Protein AF-A0A1Q6L610-F1 (afdb_monomer_lite)

pLDDT: mean 85.17, std 10.19, range [40.69, 95.81]

Radius of gyration: 13.19 Å; chains: 1; bounding box: 29×26×40 Å

Sequence (84 aa):
MDKVNNVIDIIKDMTFINKLRFVVCVFSSGYLNFKYDKKEYYKQYDKLLREWDEEYSKSFFDARKYPIILFVLAKMMEMNEGDE

Structure (mmCIF, N/CA/C/O backbone):
data_AF-A0A1Q6L610-F1
#
_entry.id   AF-A0A1Q6L610-F1
#
loop_
_atom_site.group_PDB
_atom_site.id
_atom_site.type_symbol
_atom_site.label_atom_id
_atom_site.label_alt_id
_atom_site.label_comp_id
_atom_site.label_asym_id
_atom_site.label_entity_id
_atom_site.label_seq_id
_atom_site.pdbx_PDB_ins_code
_atom_site.Cartn_x
_atom_site.Cartn_y
_atom_site.Cartn_z
_atom_site.occupancy
_atom_site.B_iso_or_equiv
_atom_site.auth_seq_id
_atom_site.auth_comp_id
_atom_site.auth_asym_id
_atom_site.auth_atom_id
_atom_site.pdbx_PDB_model_num
ATOM 1 N N . MET A 1 1 ? 4.399 -4.081 -23.273 1.00 57.62 1 MET A N 1
ATOM 2 C CA . MET A 1 1 ? 3.102 -3.528 -22.821 1.00 57.62 1 MET A CA 1
ATOM 3 C C . MET A 1 1 ? 2.377 -4.472 -21.871 1.00 57.62 1 MET A C 1
ATOM 5 O O . MET A 1 1 ? 1.982 -4.022 -20.806 1.00 57.62 1 MET A O 1
ATOM 9 N N . ASP A 1 2 ? 2.286 -5.768 -22.179 1.00 69.75 2 ASP A N 1
ATOM 10 C CA . ASP A 1 2 ? 1.483 -6.729 -21.396 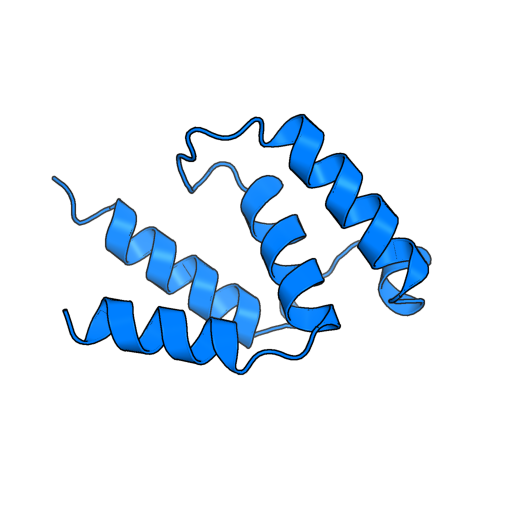1.00 69.75 2 ASP A CA 1
ATOM 11 C C . ASP A 1 2 ? 1.877 -6.846 -19.915 1.00 69.75 2 ASP A C 1
ATOM 13 O O . ASP A 1 2 ? 1.011 -6.878 -19.047 1.00 69.75 2 ASP A O 1
ATOM 17 N N . LYS A 1 3 ? 3.179 -6.814 -19.591 1.00 69.94 3 LYS A N 1
ATOM 18 C CA . LYS A 1 3 ? 3.650 -6.840 -18.192 1.00 69.94 3 LYS A CA 1
ATOM 19 C C . LYS A 1 3 ? 3.151 -5.640 -17.368 1.00 69.94 3 LYS A C 1
ATOM 21 O O . LYS A 1 3 ? 2.764 -5.823 -16.218 1.00 69.94 3 LYS A O 1
ATOM 26 N N . VAL A 1 4 ? 3.152 -4.436 -17.949 1.00 72.56 4 VAL A N 1
ATOM 27 C CA . VAL A 1 4 ? 2.725 -3.195 -17.274 1.00 72.56 4 VAL A CA 1
ATOM 28 C C . VAL A 1 4 ? 1.212 -3.201 -17.061 1.00 72.56 4 VAL A C 1
ATOM 30 O O . VAL A 1 4 ? 0.753 -2.919 -15.956 1.00 72.56 4 VAL A O 1
ATOM 33 N N . ASN A 1 5 ? 0.448 -3.592 -18.087 1.00 79.00 5 ASN A N 1
ATOM 34 C CA . ASN A 1 5 ? -1.011 -3.696 -18.003 1.00 79.00 5 ASN A CA 1
ATOM 35 C C . ASN A 1 5 ? -1.436 -4.684 -16.905 1.00 79.00 5 ASN A C 1
ATOM 37 O O . ASN A 1 5 ? -2.263 -4.338 -16.066 1.00 79.00 5 ASN A O 1
ATOM 41 N N . ASN A 1 6 ? -0.768 -5.840 -16.809 1.00 87.19 6 ASN A N 1
ATOM 42 C CA . ASN A 1 6 ? -1.041 -6.828 -15.762 1.00 87.19 6 ASN A CA 1
ATOM 43 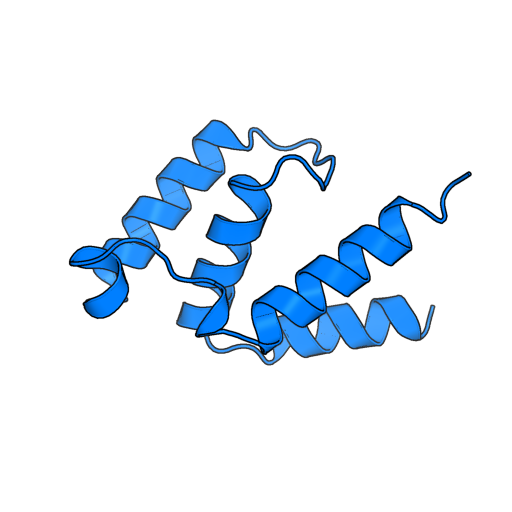C C . ASN A 1 6 ? -0.816 -6.276 -14.342 1.00 87.19 6 ASN A C 1
ATOM 45 O O . ASN A 1 6 ? -1.611 -6.540 -13.445 1.00 87.19 6 ASN A O 1
ATOM 49 N N . VAL A 1 7 ? 0.251 -5.499 -14.113 1.00 91.19 7 VAL A N 1
ATOM 50 C CA . VAL A 1 7 ? 0.520 -4.897 -12.792 1.00 91.19 7 VAL A CA 1
ATOM 51 C C . VAL A 1 7 ? -0.516 -3.824 -12.452 1.00 91.19 7 VAL A C 1
ATOM 53 O O . VAL A 1 7 ? -0.988 -3.764 -11.317 1.00 91.19 7 VAL A O 1
ATOM 56 N N . ILE A 1 8 ? -0.898 -3.001 -13.431 1.00 91.50 8 ILE A N 1
ATOM 57 C CA . ILE A 1 8 ? -1.935 -1.977 -13.259 1.00 91.50 8 ILE A CA 1
ATOM 58 C C . ILE A 1 8 ? -3.268 -2.621 -12.871 1.00 91.50 8 ILE A C 1
ATOM 60 O O . ILE A 1 8 ? -3.924 -2.142 -11.947 1.00 91.50 8 ILE A O 1
ATOM 64 N N . ASP A 1 9 ? -3.659 -3.701 -13.541 1.00 94.00 9 ASP A N 1
ATOM 65 C CA . ASP A 1 9 ? -4.934 -4.362 -13.271 1.00 94.00 9 ASP A CA 1
ATOM 66 C C . ASP A 1 9 ? -4.935 -5.051 -11.899 1.00 94.00 9 ASP A C 1
ATOM 68 O O . ASP A 1 9 ? -5.890 -4.889 -11.142 1.00 94.00 9 ASP A O 1
ATOM 72 N N . ILE A 1 10 ? -3.815 -5.658 -11.485 1.00 93.81 10 ILE A N 1
ATOM 73 C CA . ILE A 1 10 ? -3.650 -6.158 -10.108 1.00 93.81 10 ILE A CA 1
ATOM 74 C C . ILE A 1 10 ? -3.848 -5.034 -9.081 1.00 93.81 10 ILE A C 1
ATOM 76 O O . ILE A 1 10 ? -4.552 -5.225 -8.090 1.00 93.81 10 ILE A O 1
ATOM 80 N N . ILE A 1 11 ? -3.250 -3.855 -9.298 1.00 94.00 11 ILE A N 1
ATOM 81 C CA . ILE A 1 11 ? -3.411 -2.708 -8.389 1.00 94.00 11 ILE A CA 1
ATOM 82 C C . ILE A 1 11 ? -4.869 -2.235 -8.366 1.00 94.00 11 ILE A C 1
ATOM 84 O O . ILE A 1 11 ? -5.383 -1.906 -7.295 1.00 94.00 11 ILE A O 1
ATOM 88 N N . LYS A 1 12 ? -5.556 -2.194 -9.514 1.00 94.38 12 LYS A N 1
ATOM 89 C CA . LYS A 1 12 ? -6.974 -1.803 -9.585 1.00 94.38 12 LYS A CA 1
ATOM 90 C C . LYS A 1 12 ? -7.872 -2.764 -8.813 1.00 94.38 12 LYS A C 1
ATOM 92 O O . LYS A 1 12 ? -8.767 -2.282 -8.117 1.00 94.38 12 LYS A O 1
ATOM 97 N N . ASP A 1 13 ? -7.590 -4.058 -8.870 1.00 95.81 13 ASP A N 1
ATOM 98 C CA . ASP A 1 13 ? -8.388 -5.099 -8.217 1.00 95.81 13 ASP A CA 1
ATOM 99 C C . ASP A 1 13 ? -8.114 -5.226 -6.709 1.00 95.81 13 ASP A C 1
ATOM 101 O O . ASP A 1 13 ? -8.875 -5.867 -5.982 1.00 95.81 13 ASP A O 1
ATOM 105 N N . MET A 1 14 ? -7.067 -4.576 -6.185 1.00 94.88 14 MET A N 1
ATOM 106 C CA . MET A 1 14 ? -6.823 -4.538 -4.742 1.00 94.88 14 MET A CA 1
ATOM 107 C C . MET A 1 14 ? -7.975 -3.872 -3.977 1.00 94.88 14 MET A C 1
ATOM 109 O O . MET A 1 14 ? -8.529 -2.838 -4.378 1.00 94.88 14 MET A O 1
ATOM 113 N N . THR A 1 15 ? -8.251 -4.412 -2.787 1.00 93.81 15 THR A N 1
ATOM 114 C CA . THR A 1 15 ? -9.127 -3.769 -1.802 1.00 93.81 15 THR A CA 1
ATOM 115 C C . THR A 1 15 ? -8.601 -2.381 -1.440 1.00 93.81 15 THR A C 1
ATOM 117 O O . THR A 1 15 ? -7.401 -2.109 -1.523 1.00 93.81 15 THR A O 1
ATOM 120 N N . PHE A 1 16 ? -9.495 -1.498 -0.993 1.00 92.44 16 PHE A N 1
ATOM 121 C CA . PHE A 1 16 ? -9.128 -0.143 -0.573 1.00 92.44 16 PHE A CA 1
ATOM 122 C C . PHE A 1 16 ? -7.980 -0.135 0.451 1.00 92.44 16 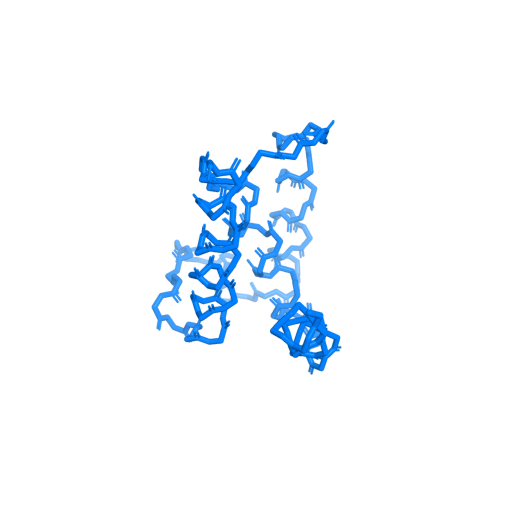PHE A C 1
ATOM 124 O O . PHE A 1 16 ? -6.988 0.566 0.264 1.00 92.44 16 PHE A O 1
ATOM 131 N N . ILE A 1 17 ? -8.065 -0.989 1.476 1.00 91.62 17 ILE A N 1
ATOM 132 C CA . ILE A 1 17 ? -7.024 -1.108 2.506 1.00 91.62 17 ILE A CA 1
ATOM 133 C C . ILE A 1 17 ? -5.698 -1.587 1.900 1.00 91.62 17 ILE A C 1
ATOM 135 O O . ILE A 1 17 ? -4.644 -1.043 2.220 1.00 91.62 17 ILE A O 1
ATOM 139 N N . ASN A 1 18 ? -5.717 -2.560 0.984 1.00 92.06 18 ASN A N 1
ATOM 140 C CA . ASN A 1 18 ? -4.485 -3.029 0.345 1.00 92.06 18 ASN A CA 1
ATOM 141 C C . ASN A 1 18 ? -3.860 -1.973 -0.575 1.00 92.06 18 ASN A C 1
ATOM 143 O O . ASN A 1 18 ? -2.636 -1.894 -0.631 1.00 92.06 18 ASN A O 1
ATOM 147 N N . LYS A 1 19 ? -4.661 -1.113 -1.218 1.00 93.50 19 LYS A N 1
ATOM 148 C CA . LYS A 1 19 ? -4.152 0.059 -1.950 1.00 93.50 19 LYS A CA 1
ATOM 149 C C . LYS A 1 19 ? -3.460 1.046 -1.011 1.00 93.50 19 LYS A C 1
ATOM 151 O O . LYS A 1 19 ? -2.369 1.507 -1.331 1.00 93.50 19 LYS A O 1
ATOM 156 N N .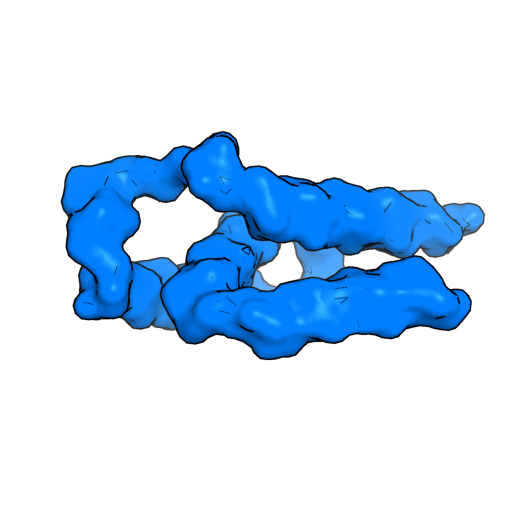 LEU A 1 20 ? -4.038 1.326 0.161 1.00 93.06 20 LEU A N 1
ATOM 157 C CA . LEU A 1 20 ? -3.401 2.182 1.170 1.00 93.06 20 LEU A CA 1
ATOM 158 C C . LEU A 1 20 ? -2.080 1.588 1.668 1.00 93.06 20 LEU A C 1
ATOM 160 O O . LEU A 1 20 ? -1.054 2.265 1.640 1.00 93.06 20 LEU A O 1
ATOM 164 N N . ARG A 1 21 ? -2.083 0.305 2.050 1.00 91.94 21 ARG A N 1
ATOM 165 C CA . ARG A 1 21 ? -0.872 -0.425 2.457 1.00 91.94 21 ARG A CA 1
ATOM 166 C C . ARG A 1 21 ? 0.194 -0.383 1.365 1.00 91.94 21 ARG A C 1
ATOM 168 O O . ARG A 1 21 ? 1.352 -0.108 1.658 1.00 91.94 21 ARG A O 1
ATOM 175 N N . PHE A 1 22 ? -0.196 -0.611 0.111 1.00 92.06 22 PHE A N 1
ATOM 176 C CA . PHE A 1 22 ? 0.710 -0.558 -1.031 1.00 92.06 22 PHE A CA 1
ATOM 177 C C . PHE A 1 22 ? 1.353 0.822 -1.166 1.00 92.06 22 PHE A C 1
ATOM 179 O O . PHE A 1 22 ? 2.574 0.917 -1.222 1.00 92.06 22 PHE A O 1
ATOM 186 N N . VAL A 1 23 ? 0.558 1.891 -1.140 1.00 90.56 23 VAL A N 1
ATOM 187 C CA . VAL A 1 23 ? 1.049 3.267 -1.275 1.00 90.56 23 VAL A CA 1
ATOM 188 C C . VAL A 1 23 ? 2.009 3.652 -0.143 1.00 90.56 23 VAL A C 1
ATOM 190 O O . VAL A 1 23 ? 3.073 4.215 -0.402 1.00 90.56 23 VAL A O 1
ATOM 193 N N . VAL A 1 24 ? 1.687 3.297 1.103 1.00 91.12 24 VAL A N 1
ATOM 194 C CA . VAL A 1 24 ? 2.581 3.492 2.258 1.00 91.12 24 VAL A CA 1
ATOM 195 C C . VAL A 1 24 ? 3.904 2.744 2.060 1.00 91.12 24 VAL A C 1
ATOM 197 O O . VAL A 1 24 ? 4.981 3.299 2.289 1.00 91.12 24 VAL A O 1
ATOM 200 N N . CYS A 1 25 ? 3.841 1.503 1.577 1.00 89.31 25 CYS A N 1
ATOM 201 C CA . CYS A 1 25 ? 5.009 0.673 1.288 1.00 89.31 25 CYS A CA 1
ATOM 202 C C . CYS A 1 25 ? 5.872 1.248 0.147 1.00 89.31 25 CYS A C 1
ATOM 204 O O . CYS A 1 25 ? 7.095 1.266 0.229 1.00 89.31 25 CYS A O 1
ATOM 206 N N . VAL A 1 26 ? 5.239 1.773 -0.902 1.00 88.75 26 VAL A N 1
ATOM 207 C CA . VAL A 1 26 ? 5.898 2.426 -2.039 1.00 88.75 26 VAL A CA 1
ATOM 208 C C . VAL A 1 26 ? 6.631 3.692 -1.596 1.00 88.75 26 VAL A C 1
ATOM 210 O O . VAL A 1 26 ? 7.818 3.840 -1.890 1.00 88.75 26 VAL A O 1
ATOM 213 N N . PHE A 1 27 ? 5.963 4.590 -0.867 1.00 88.38 27 PHE A N 1
ATOM 214 C CA . PHE A 1 27 ? 6.547 5.875 -0.467 1.00 88.38 27 PHE A CA 1
ATOM 215 C C . PHE A 1 27 ? 7.559 5.771 0.680 1.00 88.38 27 PHE A C 1
ATOM 217 O O . PHE A 1 27 ? 8.433 6.630 0.784 1.00 88.38 27 PHE A O 1
ATOM 224 N N . SER A 1 28 ? 7.486 4.719 1.502 1.00 84.69 28 SER A N 1
ATOM 22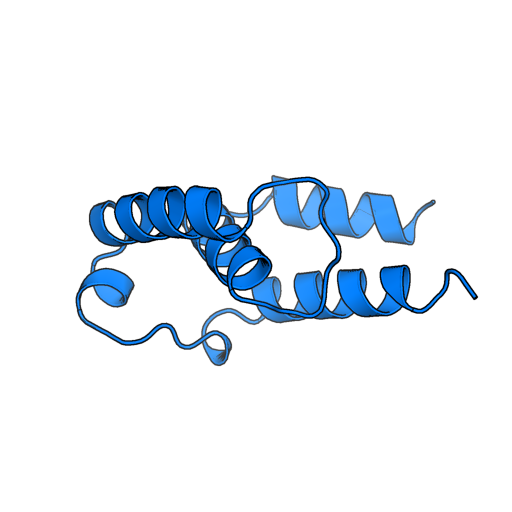5 C CA . SER A 1 28 ? 8.553 4.386 2.460 1.00 84.69 28 SER A CA 1
ATOM 226 C C . SER A 1 28 ? 9.784 3.778 1.788 1.00 84.69 28 SER A C 1
ATOM 228 O O . SER A 1 28 ? 10.875 3.829 2.353 1.00 84.69 28 SER A O 1
ATOM 230 N N . SER A 1 29 ? 9.636 3.223 0.583 1.00 77.06 29 SER A N 1
ATOM 231 C CA . SER A 1 29 ? 10.732 2.584 -0.131 1.00 77.06 29 SER A CA 1
ATOM 232 C C . SER A 1 29 ? 11.608 3.584 -0.900 1.00 77.06 29 SER A C 1
ATOM 234 O O . SER A 1 29 ? 11.137 4.523 -1.555 1.00 77.06 29 SER A O 1
ATOM 236 N N . GLY A 1 30 ? 12.923 3.362 -0.857 1.00 74.50 30 GLY A N 1
ATOM 237 C CA . GLY A 1 30 ? 13.897 4.134 -1.636 1.00 74.50 30 GLY A CA 1
ATOM 238 C C . GLY A 1 30 ? 13.982 3.719 -3.109 1.00 74.50 30 GLY A C 1
ATOM 239 O O . GLY A 1 30 ? 14.568 4.447 -3.901 1.00 74.50 30 GLY A O 1
ATOM 240 N N . TYR A 1 31 ? 13.383 2.583 -3.477 1.00 72.31 31 TYR A N 1
ATOM 241 C CA . TYR A 1 31 ? 13.665 1.864 -4.726 1.00 72.31 31 TYR A CA 1
ATOM 242 C C . TYR A 1 31 ? 12.972 2.420 -5.973 1.00 72.31 31 TYR A C 1
ATOM 244 O O . TYR A 1 31 ? 13.375 2.109 -7.086 1.00 72.31 31 TYR A O 1
ATOM 252 N N . LEU A 1 32 ? 11.922 3.224 -5.806 1.00 76.50 32 LEU A N 1
ATOM 253 C CA . LEU A 1 32 ? 11.122 3.736 -6.920 1.00 76.50 32 LEU A CA 1
ATOM 254 C C . LEU A 1 32 ? 11.257 5.253 -7.003 1.00 76.50 32 LEU A C 1
ATOM 256 O O . LEU A 1 32 ? 10.983 5.953 -6.026 1.00 76.50 32 LEU A O 1
ATOM 260 N N . ASN A 1 33 ? 11.688 5.782 -8.146 1.00 77.00 33 ASN A N 1
ATOM 261 C CA . ASN A 1 33 ? 11.918 7.214 -8.300 1.00 77.00 33 ASN A CA 1
ATOM 262 C C . ASN A 1 33 ? 10.647 7.930 -8.782 1.00 77.00 33 ASN A C 1
ATOM 264 O O . ASN A 1 33 ? 10.331 7.949 -9.969 1.00 77.00 33 ASN A O 1
ATOM 268 N N . PHE A 1 34 ? 9.899 8.524 -7.852 1.00 78.81 34 PHE A N 1
ATOM 269 C CA . PHE A 1 34 ? 8.701 9.302 -8.170 1.00 78.81 34 PHE A CA 1
ATOM 270 C C . PHE A 1 34 ? 8.994 10.800 -8.156 1.00 78.81 34 PHE A C 1
ATOM 272 O O . PHE A 1 34 ? 9.713 11.285 -7.289 1.00 78.81 34 PHE A O 1
ATOM 279 N N . LYS A 1 35 ? 8.331 11.551 -9.044 1.00 83.88 35 LYS A N 1
ATOM 280 C CA . LYS A 1 35 ? 8.354 13.029 -9.057 1.00 83.88 35 LYS A CA 1
ATOM 281 C C . LYS A 1 35 ? 7.578 13.671 -7.892 1.00 83.88 35 LYS A C 1
ATOM 283 O O . LYS A 1 35 ? 7.530 14.892 -7.792 1.00 83.88 35 LYS A O 1
ATOM 288 N N . TYR A 1 36 ? 6.931 12.864 -7.054 1.00 81.31 36 TYR A N 1
ATOM 289 C CA . TYR A 1 36 ? 6.108 13.312 -5.932 1.00 81.31 36 TYR A CA 1
ATOM 290 C C . TYR A 1 36 ? 6.936 13.497 -4.656 1.00 81.31 36 TYR A C 1
ATOM 292 O O . TYR A 1 36 ? 7.925 12.793 -4.446 1.00 81.31 36 TYR A O 1
ATOM 300 N N . ASP A 1 37 ? 6.478 14.378 -3.760 1.00 86.94 37 ASP A N 1
ATOM 301 C CA . ASP A 1 37 ? 7.027 14.481 -2.405 1.00 86.94 37 ASP A CA 1
ATOM 302 C C . ASP A 1 37 ? 6.661 13.230 -1.596 1.00 86.94 37 ASP A C 1
ATOM 304 O O . ASP A 1 37 ? 5.616 13.148 -0.944 1.00 86.94 37 ASP A O 1
ATOM 308 N N . LYS A 1 38 ? 7.546 12.232 -1.647 1.00 87.94 38 LYS A N 1
ATOM 309 C CA . LYS A 1 38 ? 7.348 10.952 -0.964 1.00 87.94 38 LYS A CA 1
ATOM 310 C C . LYS A 1 38 ? 7.073 11.126 0.527 1.00 87.94 38 LYS A C 1
ATOM 312 O O . LYS A 1 38 ? 6.305 10.352 1.085 1.00 87.94 38 LYS A O 1
ATOM 317 N N . LYS A 1 39 ? 7.685 12.122 1.178 1.00 88.94 39 LYS A N 1
ATOM 318 C CA . LYS A 1 39 ? 7.572 12.321 2.626 1.00 88.94 39 LYS A CA 1
ATOM 319 C C . LYS A 1 39 ? 6.185 12.826 2.997 1.00 88.94 39 LYS A C 1
ATOM 321 O O . LYS A 1 39 ? 5.612 12.353 3.977 1.00 88.94 39 LYS A O 1
ATOM 326 N N . GLU A 1 40 ? 5.664 13.776 2.231 1.00 91.50 40 GLU A N 1
ATOM 327 C CA . GLU A 1 40 ? 4.334 14.328 2.471 1.00 91.50 40 GLU A CA 1
ATOM 328 C C . GLU A 1 40 ? 3.243 13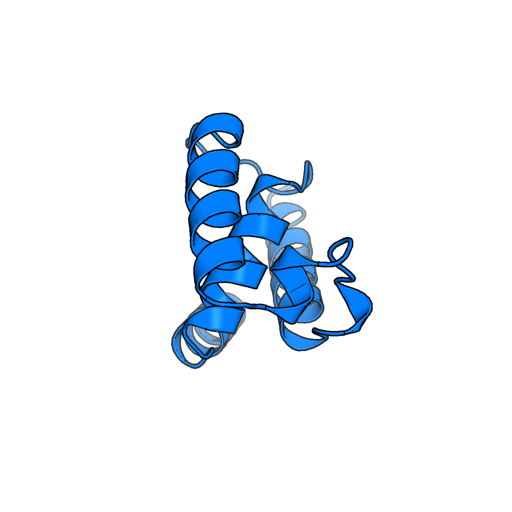.295 2.176 1.00 91.50 40 GLU A C 1
ATOM 330 O O . GLU A 1 40 ? 2.406 13.016 3.036 1.00 91.50 40 GLU A O 1
ATOM 335 N N . TYR A 1 41 ? 3.310 12.629 1.020 1.00 90.62 41 TYR A N 1
ATOM 336 C CA . TYR A 1 41 ? 2.343 11.584 0.682 1.00 90.62 41 TYR A CA 1
ATOM 337 C C . TYR A 1 41 ? 2.410 10.398 1.650 1.00 90.62 41 TYR A C 1
ATOM 339 O O . TYR A 1 41 ? 1.367 9.923 2.095 1.00 90.62 41 TYR A O 1
ATOM 347 N N . TYR A 1 42 ? 3.608 9.959 2.055 1.00 91.25 42 TYR A N 1
ATOM 348 C CA . TYR A 1 42 ? 3.749 8.919 3.075 1.00 91.25 42 TYR A CA 1
ATOM 349 C C . TYR A 1 42 ? 2.998 9.280 4.360 1.00 91.25 42 TYR A C 1
ATOM 351 O O . TYR A 1 42 ? 2.229 8.466 4.857 1.00 91.25 42 TYR A O 1
ATOM 359 N N . LYS A 1 43 ? 3.167 10.504 4.883 1.00 92.69 43 LYS A N 1
ATOM 360 C CA . LYS A 1 43 ? 2.476 10.941 6.108 1.00 92.69 43 LYS A CA 1
ATOM 361 C C . LYS A 1 43 ? 0.958 10.927 5.958 1.00 92.69 43 LYS A C 1
ATOM 363 O O . LYS A 1 43 ? 0.264 10.489 6.873 1.00 92.69 43 LYS A O 1
ATOM 368 N N . GLN A 1 44 ? 0.447 11.411 4.827 1.00 93.88 44 GLN A N 1
ATOM 369 C CA . GLN A 1 44 ? -0.993 11.452 4.570 1.00 93.88 44 GLN A CA 1
ATOM 370 C C . GLN A 1 44 ? -1.587 10.040 4.522 1.00 93.88 44 GLN A C 1
ATOM 372 O O . GLN A 1 44 ? -2.580 9.765 5.197 1.00 93.88 44 GLN A O 1
ATOM 377 N N . TYR A 1 45 ? -0.954 9.130 3.779 1.00 92.06 45 TYR A N 1
ATOM 378 C CA . TYR A 1 45 ? -1.445 7.762 3.638 1.00 92.06 45 TYR A CA 1
ATOM 379 C C . TYR A 1 45 ? -1.189 6.891 4.871 1.00 92.06 45 TYR A C 1
ATOM 381 O O . TYR A 1 45 ? -2.023 6.040 5.162 1.00 92.06 45 TYR A O 1
ATOM 389 N N . ASP A 1 46 ? -0.110 7.113 5.629 1.00 91.69 46 ASP A N 1
ATOM 390 C CA . ASP A 1 46 ? 0.116 6.443 6.920 1.00 91.69 46 ASP A CA 1
ATOM 391 C C . ASP A 1 46 ? -0.979 6.824 7.918 1.00 91.69 46 ASP A C 1
ATOM 393 O O . ASP A 1 46 ? -1.582 5.942 8.528 1.00 91.69 46 ASP A O 1
ATOM 397 N N . LYS A 1 47 ? -1.305 8.121 8.029 1.00 93.00 47 LYS A N 1
ATOM 398 C CA . LYS A 1 47 ? -2.402 8.583 8.887 1.00 93.00 47 LYS A CA 1
ATOM 399 C C . LYS A 1 47 ? -3.726 7.944 8.477 1.00 93.00 47 LYS A C 1
ATOM 401 O O . LYS A 1 47 ? -4.416 7.395 9.329 1.00 93.00 47 LYS A O 1
ATOM 406 N N . LEU A 1 48 ? -4.050 7.980 7.184 1.00 93.81 48 LEU A N 1
ATOM 407 C CA . LEU A 1 48 ? -5.284 7.392 6.676 1.00 93.81 48 LEU A CA 1
ATOM 408 C C . LEU A 1 48 ? -5.318 5.882 6.954 1.00 93.81 48 LEU A C 1
ATOM 410 O O . LEU A 1 48 ? -6.288 5.379 7.499 1.00 93.81 48 LEU A O 1
ATOM 414 N N . LEU A 1 49 ? -4.244 5.144 6.675 1.00 92.25 49 LEU A N 1
ATOM 415 C CA . LEU A 1 49 ? -4.202 3.705 6.930 1.00 92.25 49 LEU A CA 1
ATOM 416 C C . LEU A 1 49 ? -4.419 3.365 8.414 1.00 92.25 49 LEU A C 1
ATOM 418 O O . LEU A 1 49 ? -5.156 2.431 8.706 1.00 92.25 49 LEU A O 1
ATOM 422 N N . ARG A 1 50 ? -3.873 4.150 9.354 1.00 91.25 50 ARG A N 1
ATOM 423 C CA . ARG A 1 50 ? -4.112 3.963 10.801 1.00 91.25 50 ARG A CA 1
ATOM 424 C C . ARG A 1 50 ? -5.569 4.152 11.221 1.00 91.25 50 ARG A C 1
ATOM 426 O O . ARG A 1 50 ? -5.966 3.590 12.239 1.00 91.25 50 ARG A O 1
ATOM 433 N N . GLU A 1 51 ? -6.338 4.948 10.484 1.00 92.31 51 GLU A N 1
ATOM 434 C CA . GLU A 1 51 ? -7.767 5.159 10.744 1.00 92.31 51 GLU A CA 1
ATOM 435 C C . GLU A 1 51 ? -8.613 3.970 10.262 1.00 92.31 51 GLU A C 1
ATOM 437 O O . GLU A 1 51 ? -9.618 3.642 10.887 1.00 92.31 51 GLU A O 1
ATOM 442 N N . TRP A 1 52 ? -8.201 3.307 9.176 1.00 89.62 52 TRP A N 1
ATOM 443 C CA . TRP A 1 52 ? -8.977 2.243 8.523 1.00 89.62 52 TRP A CA 1
ATOM 444 C C . TRP A 1 52 ? -8.511 0.818 8.852 1.00 89.62 52 TRP A C 1
ATOM 446 O O . TRP A 1 52 ? -9.249 -0.136 8.613 1.00 89.62 52 TRP A O 1
ATOM 456 N N . ASP A 1 53 ? -7.297 0.656 9.373 1.00 87.00 53 ASP A N 1
ATOM 457 C CA . ASP A 1 53 ? -6.674 -0.636 9.649 1.00 87.00 53 ASP A CA 1
ATOM 458 C C . ASP A 1 53 ? -6.202 -0.697 11.108 1.00 87.00 53 ASP A C 1
ATOM 460 O O . ASP A 1 53 ? -5.123 -0.220 11.469 1.00 87.00 53 ASP A O 1
ATOM 464 N N . GLU A 1 54 ? -7.034 -1.291 11.968 1.00 85.75 54 GLU A N 1
ATOM 465 C CA . GLU A 1 54 ? -6.742 -1.422 13.398 1.00 85.75 54 GLU A CA 1
ATOM 466 C C . GLU A 1 54 ? -5.458 -2.207 13.684 1.00 85.75 54 GLU A C 1
ATOM 468 O O . GLU A 1 54 ? -4.760 -1.910 14.658 1.00 85.75 54 GLU A O 1
ATOM 473 N N . GLU A 1 55 ? -5.145 -3.209 12.858 1.00 84.50 55 GLU A N 1
ATOM 474 C CA . GLU A 1 55 ? -3.941 -4.023 13.016 1.00 84.50 55 GLU A CA 1
ATOM 475 C C . GLU A 1 55 ? -2.697 -3.179 12.731 1.00 84.50 55 GLU A C 1
ATOM 477 O O . GLU A 1 55 ? -1.745 -3.179 13.514 1.00 84.50 55 GLU A O 1
ATOM 482 N N . TYR A 1 56 ? -2.738 -2.397 11.651 1.00 85.56 56 TYR A N 1
ATOM 483 C CA . TYR A 1 56 ? -1.688 -1.440 11.311 1.00 85.56 56 TYR A CA 1
ATOM 484 C C . TYR A 1 56 ? -1.546 -0.331 12.361 1.00 85.56 56 TYR A C 1
ATOM 486 O O . TYR A 1 56 ? -0.440 0.090 12.690 1.00 85.56 56 TYR A O 1
ATOM 494 N N . SER A 1 57 ? -2.659 0.149 12.915 1.00 84.00 57 SER A N 1
ATOM 495 C CA . SER A 1 57 ? -2.658 1.224 13.911 1.00 84.00 57 SER A CA 1
ATOM 496 C C . SER A 1 57 ? -1.902 0.841 15.189 1.00 84.00 57 SER A C 1
ATOM 498 O O . SER A 1 57 ? -1.202 1.669 15.777 1.00 84.00 57 SER A O 1
ATOM 500 N N . LYS A 1 58 ? -1.998 -0.434 15.586 1.00 85.44 58 LYS A N 1
ATOM 501 C CA . LYS A 1 58 ? -1.455 -0.976 16.841 1.00 85.44 58 LYS A CA 1
ATOM 502 C C . LYS A 1 58 ? -0.061 -1.603 16.704 1.00 85.44 58 LYS A C 1
ATOM 504 O O . LYS A 1 58 ? 0.548 -1.921 17.723 1.00 85.44 58 LYS A O 1
ATOM 509 N N . SER A 1 59 ? 0.445 -1.807 15.486 1.00 78.94 59 SER A N 1
ATOM 510 C CA . SER A 1 59 ? 1.662 -2.589 15.230 1.00 78.94 59 SER A CA 1
ATOM 511 C C . SER A 1 59 ? 2.566 -1.952 14.173 1.00 78.94 59 SER A C 1
ATOM 513 O O . SER A 1 59 ? 2.152 -1.108 13.385 1.00 78.94 59 SER A O 1
ATOM 515 N N . PHE A 1 60 ? 3.823 -2.394 14.118 1.00 71.25 60 PHE A N 1
ATOM 516 C CA . PHE A 1 60 ? 4.683 -2.122 12.969 1.00 71.25 60 PHE A CA 1
ATOM 517 C C . PHE A 1 60 ? 4.139 -2.830 11.722 1.00 71.25 60 PHE A C 1
ATOM 519 O O . PHE A 1 60 ? 3.644 -3.959 11.804 1.00 71.25 60 PHE A O 1
ATOM 526 N N . PHE A 1 61 ? 4.251 -2.165 10.571 1.00 75.88 61 PHE A N 1
ATOM 527 C CA . PHE A 1 61 ? 3.863 -2.729 9.284 1.00 75.88 61 PHE A CA 1
ATOM 528 C C . PHE A 1 61 ? 4.763 -3.908 8.913 1.00 75.88 61 PHE A C 1
ATOM 530 O O . PHE A 1 61 ? 5.960 -3.736 8.688 1.00 75.88 61 PHE A O 1
ATOM 537 N N . ASP A 1 62 ? 4.179 -5.101 8.806 1.00 82.12 62 ASP A N 1
ATOM 538 C CA . ASP A 1 62 ? 4.869 -6.280 8.290 1.00 82.12 62 ASP A CA 1
ATOM 539 C C . ASP A 1 62 ? 4.424 -6.568 6.853 1.00 82.12 62 ASP A C 1
ATOM 541 O O . ASP A 1 62 ? 3.392 -7.200 6.614 1.00 82.12 62 ASP A O 1
ATOM 545 N N . ALA A 1 63 ? 5.228 -6.125 5.885 1.00 76.12 63 ALA A N 1
ATOM 546 C CA . ALA A 1 63 ? 4.963 -6.329 4.463 1.00 76.12 63 ALA A CA 1
ATOM 547 C C . ALA A 1 63 ? 4.847 -7.817 4.074 1.00 76.12 63 ALA A C 1
ATOM 549 O O . ALA A 1 63 ? 4.175 -8.140 3.094 1.00 76.12 63 ALA A O 1
ATOM 550 N N . ARG A 1 64 ? 5.437 -8.744 4.851 1.00 81.69 64 ARG A N 1
ATOM 551 C CA . ARG A 1 64 ? 5.374 -10.198 4.592 1.00 81.69 64 ARG A CA 1
ATOM 552 C C . ARG A 1 64 ? 3.960 -10.754 4.724 1.00 81.69 64 ARG A C 1
ATOM 554 O O . ARG A 1 64 ? 3.649 -11.764 4.100 1.00 81.69 64 ARG A O 1
ATOM 561 N N . LYS A 1 65 ? 3.088 -10.078 5.480 1.00 86.69 65 LYS A N 1
ATOM 562 C CA . LYS A 1 65 ? 1.663 -10.426 5.578 1.00 86.69 65 LYS A CA 1
ATOM 563 C C . LYS A 1 65 ? 0.887 -10.128 4.295 1.00 86.69 65 LYS A C 1
ATOM 565 O O . LYS A 1 65 ? -0.234 -10.605 4.139 1.00 86.69 65 LYS A O 1
ATOM 570 N N . TYR A 1 66 ? 1.476 -9.376 3.363 1.00 88.06 66 TYR A N 1
ATOM 571 C CA . TYR A 1 66 ? 0.810 -8.911 2.152 1.00 88.06 66 TYR A CA 1
ATOM 572 C C . TYR A 1 66 ? 1.595 -9.305 0.889 1.00 88.06 66 TYR A C 1
ATOM 574 O O . TYR A 1 66 ? 2.168 -8.441 0.220 1.00 88.06 66 TYR A O 1
ATOM 582 N N . PRO A 1 67 ? 1.596 -10.598 0.502 1.00 90.25 67 PRO A N 1
ATOM 583 C CA . PRO A 1 67 ? 2.359 -11.085 -0.650 1.00 90.25 67 PRO A CA 1
ATOM 584 C C . PRO A 1 67 ? 2.060 -10.342 -1.955 1.00 90.25 67 PRO A C 1
ATOM 586 O O . PRO A 1 67 ? 2.964 -10.110 -2.750 1.00 90.25 67 PRO A O 1
ATOM 589 N N . ILE A 1 68 ? 0.809 -9.914 -2.162 1.00 91.38 68 ILE A N 1
ATOM 590 C CA . ILE A 1 68 ? 0.414 -9.176 -3.368 1.00 91.38 68 ILE A CA 1
ATOM 591 C C . ILE A 1 68 ? 1.096 -7.802 -3.467 1.00 91.38 68 ILE A C 1
ATOM 593 O O . ILE A 1 68 ? 1.455 -7.369 -4.558 1.00 91.38 68 ILE A O 1
ATOM 597 N N . ILE A 1 69 ? 1.334 -7.140 -2.330 1.00 91.50 69 ILE A N 1
ATOM 598 C CA . ILE A 1 69 ? 2.032 -5.849 -2.262 1.00 91.50 69 ILE A CA 1
ATOM 599 C C . ILE A 1 69 ? 3.508 -6.048 -2.606 1.00 91.50 69 ILE A C 1
ATOM 601 O O . ILE A 1 69 ? 4.049 -5.316 -3.433 1.00 91.50 69 ILE A O 1
ATOM 605 N N . LEU A 1 70 ? 4.137 -7.071 -2.018 1.00 90.94 70 LEU A N 1
ATOM 606 C CA . LEU A 1 70 ? 5.524 -7.432 -2.313 1.00 90.94 70 LEU A CA 1
ATOM 607 C C . LEU A 1 70 ? 5.713 -7.811 -3.784 1.00 90.94 70 LEU A C 1
ATOM 609 O O . LEU A 1 70 ? 6.673 -7.369 -4.409 1.00 90.94 70 LEU A O 1
ATOM 613 N N . PHE A 1 71 ? 4.781 -8.580 -4.349 1.00 91.62 71 PHE A N 1
ATOM 614 C CA . PHE A 1 71 ? 4.804 -8.961 -5.757 1.00 91.62 71 PHE A CA 1
ATOM 615 C C . PHE A 1 71 ? 4.762 -7.735 -6.675 1.00 91.62 71 PHE A C 1
ATOM 617 O O . PHE A 1 71 ? 5.615 -7.595 -7.548 1.00 91.62 71 PHE A O 1
ATOM 624 N N . VAL A 1 72 ? 3.811 -6.819 -6.457 1.00 91.62 72 VAL A N 1
ATOM 625 C CA . VAL A 1 72 ? 3.698 -5.593 -7.261 1.00 91.62 72 VAL A CA 1
ATOM 626 C C . VAL A 1 72 ? 4.958 -4.735 -7.137 1.00 91.62 72 VAL A C 1
ATOM 628 O O . VAL A 1 72 ? 5.483 -4.294 -8.156 1.00 91.62 72 VAL A O 1
ATOM 631 N N . LEU A 1 73 ? 5.484 -4.543 -5.922 1.00 89.75 73 LEU A N 1
ATOM 632 C CA . LEU A 1 73 ? 6.732 -3.808 -5.697 1.00 89.75 73 LEU A CA 1
ATOM 633 C C . LEU A 1 73 ? 7.912 -4.430 -6.451 1.00 89.75 73 LEU A C 1
ATOM 635 O O . LEU A 1 73 ? 8.626 -3.713 -7.145 1.00 89.75 73 LEU A O 1
ATOM 639 N N . ALA A 1 74 ? 8.086 -5.752 -6.374 1.00 89.88 74 ALA A N 1
ATOM 640 C CA . ALA A 1 74 ? 9.148 -6.458 -7.087 1.00 89.88 74 ALA A CA 1
ATOM 641 C C . ALA A 1 74 ? 9.022 -6.297 -8.610 1.00 89.88 74 ALA A C 1
ATOM 643 O O . ALA A 1 74 ? 10.010 -6.020 -9.286 1.00 89.88 74 ALA A O 1
ATOM 644 N N . LYS A 1 75 ? 7.802 -6.396 -9.157 1.00 90.31 75 LYS A N 1
ATOM 645 C CA . LYS A 1 75 ? 7.560 -6.142 -10.584 1.00 90.31 75 LYS A CA 1
ATOM 646 C C . LYS A 1 75 ? 7.893 -4.704 -10.971 1.00 90.31 75 LYS A C 1
ATOM 648 O O . LYS A 1 75 ? 8.459 -4.495 -12.037 1.00 90.31 75 LYS A O 1
ATOM 653 N N . MET A 1 76 ? 7.539 -3.724 -10.139 1.00 87.81 76 MET A N 1
ATOM 654 C CA . MET A 1 76 ? 7.881 -2.322 -10.388 1.00 87.81 76 MET A CA 1
ATOM 655 C C . MET A 1 76 ? 9.391 -2.083 -10.355 1.00 87.81 76 MET A C 1
ATOM 657 O O . MET A 1 76 ? 9.880 -1.336 -11.192 1.00 87.81 76 MET A O 1
ATOM 661 N N . MET A 1 77 ? 10.120 -2.732 -9.442 1.00 86.81 77 MET A N 1
ATOM 662 C CA . MET A 1 77 ? 11.585 -2.668 -9.399 1.00 86.81 77 MET A CA 1
ATOM 663 C C . MET A 1 77 ? 12.212 -3.287 -10.655 1.00 86.81 77 MET A C 1
ATOM 665 O O . MET A 1 77 ? 12.998 -2.612 -11.304 1.00 86.81 77 MET A O 1
ATOM 669 N N . GLU A 1 78 ? 11.785 -4.490 -11.072 1.00 87.19 78 GLU A N 1
ATOM 670 C CA . GLU A 1 78 ? 12.235 -5.125 -12.332 1.00 87.19 78 GLU A CA 1
ATOM 671 C C . GLU A 1 78 ? 12.025 -4.201 -13.540 1.00 87.19 78 GLU A C 1
ATOM 673 O O . GLU A 1 78 ? 12.874 -4.117 -14.421 1.00 87.19 78 GLU A O 1
ATOM 678 N N . MET A 1 79 ? 10.884 -3.506 -13.596 1.00 84.44 79 MET A N 1
ATOM 679 C CA . MET A 1 79 ? 10.585 -2.573 -14.685 1.00 84.44 79 MET A CA 1
ATOM 680 C C . MET A 1 79 ? 11.417 -1.288 -14.614 1.00 84.44 79 MET A C 1
ATOM 682 O O . MET A 1 79 ? 11.706 -0.723 -15.657 1.00 84.44 79 MET A O 1
ATOM 686 N N . ASN A 1 80 ? 11.789 -0.834 -13.416 1.00 78.88 80 ASN A N 1
ATOM 687 C CA . ASN A 1 80 ? 12.599 0.368 -13.212 1.00 78.88 80 ASN A CA 1
ATOM 688 C C . ASN A 1 80 ? 14.101 0.120 -13.450 1.00 78.88 80 ASN A C 1
ATOM 690 O O . ASN A 1 80 ? 14.822 1.048 -13.790 1.00 78.88 80 ASN A O 1
ATOM 694 N N . GLU A 1 81 ? 14.576 -1.115 -13.265 1.00 70.31 81 GLU A N 1
ATOM 695 C CA . GLU A 1 81 ? 15.954 -1.530 -13.575 1.00 70.31 81 GLU A CA 1
ATOM 696 C C . GLU A 1 81 ? 16.169 -1.806 -15.074 1.00 70.31 81 GLU A C 1
ATOM 698 O O . GLU A 1 81 ? 17.295 -1.758 -15.551 1.00 70.31 81 GLU A O 1
ATOM 703 N N . GLY A 1 82 ? 15.102 -2.085 -15.828 1.00 57.00 82 GLY A N 1
ATOM 704 C CA . GLY A 1 82 ? 15.166 -2.395 -17.261 1.00 57.00 82 GLY A CA 1
ATOM 705 C C . GLY A 1 82 ? 15.275 -1.192 -18.208 1.00 57.00 82 GLY A C 1
ATOM 706 O O . GLY A 1 82 ? 15.162 -1.398 -19.414 1.00 57.00 82 GLY A O 1
ATOM 707 N N . ASP A 1 83 ? 15.452 0.025 -17.684 1.00 50.72 83 ASP A N 1
ATOM 708 C CA . ASP A 1 83 ? 15.618 1.275 -18.451 1.00 50.72 83 ASP A CA 1
ATOM 709 C C . ASP A 1 83 ? 17.112 1.658 -18.665 1.00 50.72 83 ASP A C 1
ATOM 711 O O . ASP A 1 83 ? 17.421 2.826 -18.918 1.00 50.72 83 ASP A O 1
ATOM 715 N N . GLU A 1 84 ? 18.040 0.689 -18.575 1.00 40.69 84 GLU A N 1
ATOM 716 C CA . GLU A 1 84 ? 19.449 0.807 -19.023 1.00 40.69 84 GLU A CA 1
ATOM 717 C C . GLU A 1 84 ? 19.674 0.284 -20.453 1.00 40.69 84 GLU A C 1
ATOM 719 O O . GLU A 1 84 ? 19.186 -0.824 -20.784 1.00 40.69 84 GLU A O 1
#

Foldseek 3Di:
DVLVVVLVVLLVPDDPLVVLLLLLVVLVDPQDDDPDPSVVSNVVSLVVSLVVPVVSVVDPDDCVVPVSSVVSVVSNNVVVVPPD

Secondary structure (DSSP, 8-state):
-HHHHHHHHHHHHS-HHHHHHHHHHHHH-SSS--SS-HHHHHHHHHHHHHHH-HHHHHS---GGG-HHHHHHHHHHHHHHHTT-